Protein AF-A0A2R2YUI9-F1 (afdb_monomer_lite)

InterPro domains:
  IPR000716 Thyroglobulin type-1 [PF00086] (1-71)
  IPR000716 Thyroglobulin type-1 [PS00484] (22-56)
  IPR000716 Thyroglobulin type-1 [PS51162] (1-71)
  IPR000716 Thyroglobulin type-1 [SM00211] (23-67)
  IPR000716 Thyroglobulin type-1 [cd00191] (6-71)
  IPR022322 Insulin-like growth factor-binding protein 1 [PR01977] (11-24)
  IPR022322 Insulin-like growth factor-binding protein 1 [PR01977] (56-67)
  IPR036857 Thyroglobulin type-1 superfamily [G3DSA:4.10.800.10] (1-71)
  IPR036857 Thyroglobulin type-1 superfamily [SSF57610] (4-72)

pLDDT: mean 83.63, std 10.66, range [55.66, 93.31]

Radius of gyration: 13.14 Å; chains: 1; bounding box: 31×19×32 Å

Structure (mmCIF, N/CA/C/O backbone):
data_AF-A0A2R2YUI9-F1
#
_entry.id   AF-A0A2R2YUI9-F1
#
loop_
_atom_site.group_PDB
_atom_site.id
_atom_site.type_symbol
_atom_site.label_atom_id
_atom_site.label_alt_id
_atom_site.label_comp_id
_atom_site.label_asym_id
_atom_site.label_entity_id
_atom_site.label_seq_id
_atom_site.pdbx_PDB_ins_code
_atom_site.Cartn_x
_atom_site.Cartn_y
_atom_site.Cartn_z
_atom_site.occupancy
_atom_site.B_iso_or_equiv
_atom_site.auth_seq_id
_atom_site.auth_comp_id
_atom_site.auth_asym_id
_atom_site.auth_atom_id
_atom_site.pdbx_PDB_model_num
ATOM 1 N N . GLN A 1 1 ? 5.744 10.156 10.496 1.00 61.59 1 GLN A N 1
ATOM 2 C CA . GLN A 1 1 ? 4.629 9.343 11.037 1.00 61.59 1 GLN A CA 1
ATOM 3 C C . GLN A 1 1 ? 4.613 7.998 10.319 1.00 61.59 1 GLN A C 1
ATOM 5 O O . GLN A 1 1 ? 4.624 8.013 9.090 1.00 61.59 1 GLN A O 1
ATOM 10 N N . ARG A 1 2 ? 4.628 6.868 11.040 1.00 84.12 2 ARG A N 1
ATOM 11 C CA . ARG A 1 2 ? 4.613 5.524 10.435 1.00 84.12 2 ARG A CA 1
ATOM 12 C C . ARG A 1 2 ? 3.207 5.193 9.918 1.00 84.12 2 ARG A C 1
ATOM 14 O O . ARG A 1 2 ? 2.225 5.768 10.386 1.00 84.12 2 ARG A O 1
ATOM 21 N N . ALA A 1 3 ? 3.105 4.290 8.941 1.00 85.19 3 ALA A N 1
ATOM 22 C CA . ALA A 1 3 ? 1.816 3.895 8.360 1.00 85.19 3 ALA A CA 1
ATOM 23 C C . ALA A 1 3 ? 0.862 3.307 9.417 1.00 85.19 3 ALA A C 1
ATOM 25 O O . ALA A 1 3 ? -0.310 3.672 9.452 1.00 85.19 3 ALA A O 1
ATOM 26 N N . LEU A 1 4 ? 1.395 2.498 10.339 1.00 87.75 4 LEU A N 1
ATOM 27 C CA . LEU A 1 4 ? 0.640 1.907 11.448 1.00 87.75 4 LEU A CA 1
ATOM 28 C C . LEU A 1 4 ? -0.014 2.962 12.347 1.00 87.75 4 LEU A C 1
ATOM 30 O O . LEU A 1 4 ? -1.189 2.835 12.669 1.00 87.75 4 LEU A O 1
ATOM 34 N N . ASP A 1 5 ? 0.693 4.048 12.675 1.00 91.00 5 ASP A N 1
ATOM 35 C CA . ASP A 1 5 ? 0.135 5.109 13.524 1.00 91.00 5 ASP A CA 1
ATOM 36 C C . ASP A 1 5 ? -1.069 5.792 12.860 1.00 91.00 5 ASP A C 1
ATOM 38 O O . ASP A 1 5 ? -2.021 6.194 13.527 1.00 91.00 5 ASP A O 1
ATOM 42 N N . LYS A 1 6 ? -1.029 5.945 11.528 1.00 88.12 6 LYS A N 1
ATOM 43 C CA . LYS A 1 6 ? -2.146 6.512 10.763 1.00 88.12 6 LYS A CA 1
ATOM 44 C C . LYS A 1 6 ? -3.336 5.559 10.752 1.00 88.12 6 LYS A C 1
ATOM 46 O O . LYS A 1 6 ? -4.457 6.011 10.947 1.00 88.12 6 LYS A O 1
ATOM 51 N N . ILE A 1 7 ? -3.087 4.263 10.565 1.00 89.62 7 ILE A N 1
ATOM 52 C CA . ILE A 1 7 ? -4.134 3.235 10.588 1.00 89.62 7 ILE A CA 1
ATOM 53 C C . ILE A 1 7 ? -4.785 3.178 11.972 1.00 89.62 7 ILE A C 1
ATOM 55 O O . ILE A 1 7 ? -6.005 3.234 12.051 1.00 89.62 7 ILE A O 1
ATOM 59 N N . ALA A 1 8 ? -4.001 3.171 13.055 1.00 90.62 8 ALA A N 1
ATOM 60 C CA . ALA A 1 8 ? -4.518 3.159 14.424 1.00 90.62 8 ALA A CA 1
ATOM 61 C C . ALA A 1 8 ? -5.407 4.380 14.721 1.00 90.62 8 ALA A C 1
ATOM 63 O O . ALA A 1 8 ? -6.505 4.237 15.254 1.00 90.62 8 ALA A O 1
ATOM 64 N N . LYS A 1 9 ? -4.981 5.580 14.301 1.00 90.56 9 LYS A N 1
ATOM 65 C CA . LYS A 1 9 ? -5.801 6.800 14.405 1.00 90.56 9 LYS A CA 1
ATOM 66 C C . LYS A 1 9 ? -7.089 6.700 13.582 1.00 90.56 9 LYS A C 1
ATOM 68 O O . LYS A 1 9 ? -8.150 7.098 14.057 1.00 90.56 9 LYS A O 1
ATOM 73 N N . SER A 1 10 ? -7.016 6.159 12.365 1.00 88.50 10 SER A N 1
ATOM 74 C CA . SER A 1 10 ? -8.198 5.941 11.526 1.00 88.50 10 SER A CA 1
ATOM 75 C C . SER A 1 10 ? -9.147 4.904 12.121 1.00 88.50 10 SER A C 1
ATOM 77 O O . SER A 1 10 ? -10.353 5.119 12.072 1.00 88.50 10 SER A O 1
ATOM 79 N N . GLN A 1 11 ? -8.638 3.832 12.733 1.00 89.06 11 GLN A N 1
ATOM 80 C CA . GLN A 1 11 ? -9.459 2.844 13.436 1.00 89.06 11 GLN A CA 1
ATOM 81 C C . GLN A 1 11 ? -10.158 3.445 14.652 1.00 89.06 11 GLN A C 1
ATOM 83 O O . GLN A 1 11 ? -11.343 3.210 14.831 1.00 89.06 11 GLN A O 1
ATOM 88 N N . GLN A 1 12 ? -9.488 4.294 15.435 1.00 91.00 12 GLN A N 1
ATOM 89 C CA . GLN A 1 12 ? -10.146 4.997 16.544 1.00 91.00 12 GLN A CA 1
ATOM 90 C C . GLN A 1 12 ? -11.258 5.945 16.069 1.00 91.00 12 GLN A C 1
ATOM 92 O O . GLN A 1 12 ? -12.238 6.142 16.779 1.00 91.00 12 GLN A O 1
ATOM 97 N N . LYS A 1 13 ? -11.123 6.535 14.872 1.00 90.31 13 LYS A N 1
ATOM 98 C CA . LYS A 1 13 ? -12.103 7.486 14.326 1.00 90.31 13 LYS A CA 1
ATOM 99 C C . LYS A 1 13 ? -13.276 6.815 13.604 1.00 90.31 13 LYS A C 1
ATOM 101 O O . LYS A 1 13 ? -14.405 7.278 13.736 1.00 90.31 13 LYS A O 1
ATOM 106 N N . LEU A 1 14 ? -13.011 5.798 12.781 1.00 87.56 14 LEU A N 1
ATOM 107 C CA . LEU A 1 14 ? -14.028 5.114 11.973 1.00 87.56 14 LEU A CA 1
ATOM 108 C C . LEU A 1 14 ? -14.565 3.834 12.631 1.00 87.56 14 LEU A C 1
ATOM 110 O O . LEU A 1 14 ? -15.671 3.421 12.289 1.00 87.56 14 LEU A O 1
ATOM 114 N N . GLY A 1 15 ? -13.812 3.207 13.537 1.00 86.00 15 GLY A N 1
ATOM 115 C CA . GLY A 1 15 ? -14.146 1.900 14.105 1.00 86.00 15 GLY A CA 1
ATOM 116 C C . GLY A 1 15 ? -14.394 0.863 13.010 1.00 86.00 15 GLY A C 1
ATOM 117 O O . GLY A 1 15 ? -13.635 0.774 12.041 1.00 86.00 15 GLY A O 1
ATOM 118 N N . ASP A 1 16 ? -15.522 0.164 13.121 1.00 81.00 16 ASP A N 1
ATOM 119 C CA . ASP A 1 16 ? -15.980 -0.860 12.172 1.00 81.00 16 ASP A CA 1
ATOM 120 C C . ASP A 1 16 ? -16.275 -0.319 10.763 1.00 81.00 16 ASP A C 1
ATOM 122 O O . ASP A 1 16 ? -16.417 -1.085 9.813 1.00 81.00 16 ASP A O 1
ATOM 126 N N . LYS A 1 17 ? -16.334 1.009 10.585 1.00 85.44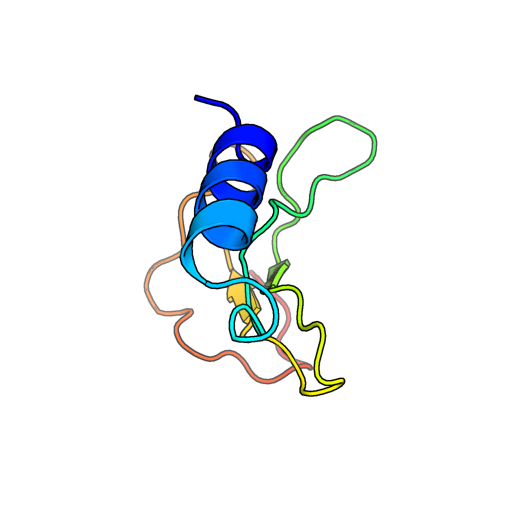 17 LYS A N 1
ATOM 127 C CA . LYS A 1 17 ? -16.482 1.622 9.256 1.00 85.44 17 LYS A CA 1
ATOM 128 C C . LYS A 1 17 ? -15.180 1.636 8.455 1.00 85.44 17 LYS A C 1
ATOM 130 O O . LYS A 1 17 ? -15.219 1.941 7.264 1.00 85.44 17 LYS A O 1
ATOM 135 N N . LEU A 1 18 ? -14.024 1.355 9.066 1.00 86.94 18 LEU A N 1
ATOM 136 C CA . LEU A 1 18 ? -12.755 1.274 8.342 1.00 86.94 18 LEU A CA 1
ATOM 137 C C . LEU A 1 18 ? -12.650 -0.074 7.621 1.00 86.94 18 LEU A C 1
ATOM 139 O O . LEU A 1 18 ? -11.987 -0.990 8.092 1.00 86.94 18 LEU A O 1
ATOM 143 N N . THR A 1 19 ? -13.272 -0.193 6.453 1.00 88.62 19 THR A N 1
ATOM 144 C CA . THR A 1 19 ? -13.246 -1.447 5.686 1.00 88.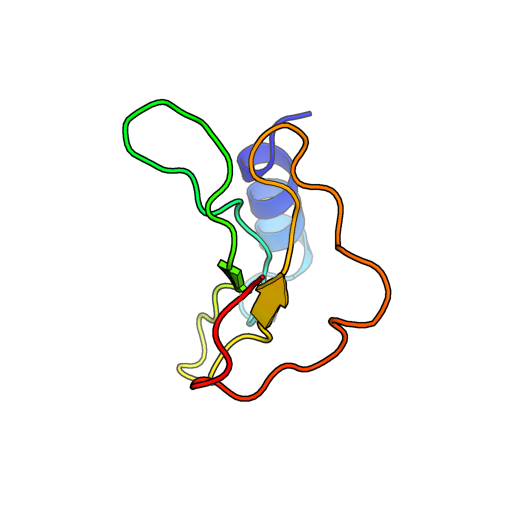62 19 THR A CA 1
ATOM 145 C C . THR A 1 19 ? -12.019 -1.586 4.791 1.00 88.62 19 THR A C 1
ATOM 147 O O . THR A 1 19 ? -11.658 -2.700 4.423 1.00 88.62 19 THR A O 1
ATOM 150 N N . ARG A 1 20 ? -11.354 -0.475 4.448 1.00 88.75 20 ARG A N 1
ATOM 151 C CA . ARG A 1 20 ? -10.187 -0.439 3.554 1.00 88.75 20 ARG A CA 1
ATOM 152 C C . ARG A 1 20 ? -9.121 0.521 4.070 1.00 88.75 20 ARG A C 1
ATOM 154 O O . ARG A 1 20 ? -9.435 1.618 4.531 1.00 88.75 20 ARG A O 1
ATOM 161 N N . PHE A 1 21 ? -7.856 0.124 3.978 1.00 90.88 21 PHE A N 1
ATOM 162 C CA . PHE A 1 21 ? -6.716 0.963 4.347 1.00 90.88 21 PHE A CA 1
ATOM 163 C C . PHE A 1 21 ? -5.455 0.567 3.579 1.00 90.88 21 PHE A C 1
ATOM 165 O O . PHE A 1 21 ? -5.326 -0.548 3.085 1.00 90.88 21 PHE A O 1
ATOM 172 N N . TYR A 1 22 ? -4.489 1.480 3.511 1.00 89.69 22 TYR A N 1
ATOM 173 C CA . TYR A 1 22 ? -3.206 1.215 2.872 1.00 89.69 22 TYR A CA 1
ATOM 174 C C . TYR A 1 22 ? -2.112 0.952 3.907 1.00 89.69 22 TYR A C 1
ATOM 176 O O . TYR A 1 22 ? -1.781 1.824 4.716 1.00 89.69 22 TYR A O 1
ATOM 184 N N . LEU A 1 23 ? -1.520 -0.238 3.830 1.00 91.69 23 LEU A N 1
ATOM 185 C CA . LEU A 1 23 ? -0.276 -0.590 4.498 1.00 91.69 23 LEU A CA 1
ATOM 186 C C . LEU A 1 23 ? 0.768 -0.908 3.415 1.00 91.69 23 LEU A C 1
ATOM 188 O O . LEU A 1 23 ? 0.486 -1.742 2.558 1.00 91.69 23 LEU A O 1
ATOM 192 N N . PRO A 1 24 ? 1.954 -0.272 3.422 1.00 92.00 24 PRO A N 1
ATOM 193 C CA . PRO A 1 24 ? 2.979 -0.557 2.429 1.00 92.00 24 PRO A CA 1
ATOM 194 C C . PRO A 1 24 ? 3.383 -2.033 2.407 1.00 92.00 24 PRO A C 1
ATOM 196 O O . PRO A 1 24 ? 3.847 -2.585 3.406 1.00 92.00 24 PRO A O 1
ATOM 199 N N . ASN A 1 25 ? 3.247 -2.654 1.242 1.00 91.00 25 ASN A N 1
ATOM 200 C CA . ASN A 1 25 ? 3.719 -3.999 0.970 1.00 91.00 25 ASN A CA 1
ATOM 201 C C . ASN A 1 25 ? 5.228 -3.948 0.745 1.00 91.00 25 ASN A C 1
ATOM 203 O O . ASN A 1 25 ? 5.682 -3.595 -0.345 1.00 91.00 25 ASN A O 1
ATOM 207 N N . CYS A 1 26 ? 6.004 -4.308 1.760 1.00 92.44 26 CYS A N 1
ATOM 208 C CA . CYS A 1 26 ? 7.456 -4.381 1.646 1.00 92.44 26 CYS A CA 1
ATOM 209 C C . CYS A 1 26 ? 7.933 -5.810 1.344 1.00 92.44 26 CYS A C 1
ATOM 211 O O . CYS A 1 26 ? 7.252 -6.799 1.633 1.00 92.44 26 CYS A O 1
ATOM 213 N N . ASP A 1 27 ? 9.105 -5.928 0.729 1.00 90.94 27 ASP A N 1
ATOM 214 C CA . ASP A 1 27 ? 9.837 -7.185 0.620 1.00 90.94 27 A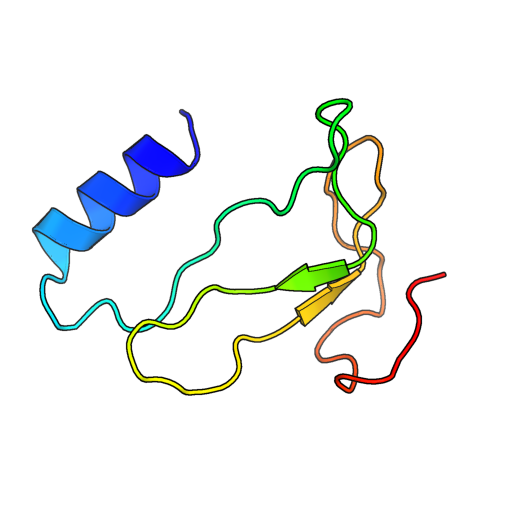SP A CA 1
ATOM 215 C C . ASP A 1 27 ? 10.634 -7.487 1.907 1.00 90.94 27 ASP A C 1
ATOM 217 O O . ASP A 1 27 ? 10.638 -6.714 2.867 1.00 90.94 27 ASP A O 1
ATOM 221 N N . LYS A 1 28 ? 11.334 -8.628 1.933 1.00 93.31 28 LYS A N 1
ATOM 222 C CA . LYS A 1 28 ? 12.150 -9.051 3.088 1.00 93.31 28 LYS A CA 1
ATOM 223 C C . LYS A 1 28 ? 13.344 -8.125 3.367 1.00 93.31 28 LYS A C 1
ATOM 225 O O . LYS A 1 28 ? 13.936 -8.213 4.436 1.00 93.31 28 LYS A O 1
ATOM 230 N N . ARG A 1 29 ? 13.719 -7.277 2.407 1.00 92.12 29 ARG A N 1
ATOM 231 C CA . ARG A 1 29 ? 14.833 -6.324 2.494 1.00 92.12 29 ARG A CA 1
ATOM 232 C C . ARG A 1 29 ? 14.360 -4.935 2.937 1.00 92.12 29 ARG A C 1
ATOM 234 O O . ARG A 1 29 ? 15.192 -4.059 3.140 1.00 92.12 29 ARG A O 1
ATOM 241 N N . GLY A 1 30 ? 13.048 -4.737 3.094 1.00 91.06 30 GLY A N 1
ATOM 242 C CA . GLY A 1 30 ? 12.440 -3.462 3.470 1.00 91.06 30 GLY A CA 1
ATOM 243 C C . GLY A 1 30 ? 12.177 -2.516 2.295 1.00 91.06 30 GLY A C 1
ATOM 244 O O . GLY A 1 30 ? 11.800 -1.370 2.529 1.00 91.06 30 GLY A O 1
ATOM 245 N N . LEU A 1 31 ? 12.350 -2.970 1.049 1.00 92.06 31 LEU A N 1
ATOM 246 C CA . LEU A 1 31 ? 11.995 -2.205 -0.148 1.00 92.06 31 LEU A CA 1
ATOM 247 C C . LEU A 1 31 ? 10.508 -2.362 -0.459 1.00 92.06 31 LEU A C 1
ATOM 249 O O . LEU A 1 31 ? 9.886 -3.360 -0.092 1.00 92.06 31 LEU A O 1
ATOM 253 N N . TYR A 1 32 ? 9.930 -1.393 -1.165 1.00 92.31 32 TYR A N 1
ATOM 254 C CA . TYR A 1 32 ? 8.548 -1.507 -1.617 1.00 92.31 32 TYR A CA 1
ATOM 255 C C . TYR A 1 32 ? 8.458 -2.602 -2.678 1.00 92.31 32 TYR A C 1
ATOM 257 O O . TYR A 1 32 ? 9.263 -2.654 -3.605 1.00 92.31 32 TYR A O 1
ATOM 265 N N . LYS A 1 33 ? 7.451 -3.470 -2.581 1.00 91.38 33 LYS A N 1
ATOM 266 C CA . LYS A 1 33 ? 7.106 -4.343 -3.703 1.00 91.38 33 LYS A CA 1
ATOM 267 C C . LYS A 1 33 ? 6.596 -3.486 -4.868 1.00 91.38 33 LYS A C 1
ATOM 269 O O . LYS A 1 33 ? 5.841 -2.545 -4.602 1.00 91.38 33 LYS A O 1
ATOM 274 N N . PRO A 1 34 ? 6.915 -3.833 -6.129 1.00 89.50 34 PRO A N 1
ATOM 275 C CA . PRO A 1 34 ? 6.414 -3.111 -7.298 1.00 89.50 34 PRO A CA 1
ATOM 276 C C . PRO A 1 34 ? 4.891 -2.973 -7.290 1.00 89.50 34 PRO A C 1
ATOM 278 O O . PRO A 1 34 ? 4.368 -1.899 -7.555 1.00 89.50 34 PRO A O 1
ATOM 281 N N . LYS A 1 35 ? 4.175 -4.032 -6.892 1.00 88.12 35 LYS A N 1
ATOM 282 C CA . LYS A 1 35 ? 2.718 -4.022 -6.722 1.00 88.12 35 LYS A CA 1
ATOM 283 C C . LYS A 1 35 ? 2.329 -3.697 -5.279 1.00 88.12 35 LYS A C 1
ATOM 285 O O . LYS A 1 35 ? 2.598 -4.472 -4.357 1.00 88.12 35 LYS A O 1
ATOM 290 N N . GLN A 1 36 ? 1.652 -2.571 -5.095 1.00 90.56 36 GLN A N 1
ATOM 291 C CA . GLN A 1 36 ? 1.039 -2.154 -3.835 1.00 90.56 36 GLN A CA 1
ATOM 292 C C . GLN A 1 36 ? -0.464 -2.370 -3.910 1.00 90.56 36 GLN A C 1
ATOM 294 O O . GLN A 1 36 ? -1.052 -2.154 -4.963 1.00 90.56 36 GLN A O 1
ATOM 299 N N . CYS A 1 37 ? -1.075 -2.795 -2.809 1.00 88.81 37 CYS A N 1
ATOM 300 C CA . CYS A 1 37 ? -2.512 -3.015 -2.731 1.00 88.81 37 CYS A CA 1
ATOM 301 C C . CYS A 1 37 ? -3.055 -2.469 -1.414 1.00 88.81 37 CYS A C 1
ATOM 303 O O . CYS A 1 37 ? -2.364 -2.490 -0.397 1.00 88.81 37 CYS A O 1
ATOM 305 N N . GLU A 1 38 ? -4.302 -2.015 -1.427 1.00 90.50 38 GLU A N 1
ATOM 306 C CA . GLU A 1 38 ? -5.058 -1.777 -0.202 1.00 90.50 38 GLU A CA 1
ATOM 307 C C . GLU A 1 38 ? -5.365 -3.096 0.510 1.00 90.50 38 GLU A C 1
ATOM 309 O O . GLU A 1 38 ? -5.691 -4.107 -0.115 1.00 90.50 38 GLU A O 1
ATOM 314 N N . SER A 1 39 ? -5.315 -3.054 1.835 1.00 88.94 39 SER A N 1
ATOM 315 C CA . SER A 1 39 ? -5.872 -4.084 2.697 1.00 88.94 39 SER A CA 1
ATOM 316 C C . SER A 1 39 ? -7.367 -3.837 2.868 1.00 88.94 39 SER A C 1
ATOM 318 O O . SER A 1 39 ? -7.793 -2.699 3.080 1.00 88.94 39 SER A O 1
ATOM 320 N N . SER A 1 40 ? -8.156 -4.905 2.802 1.00 88.56 40 SER A N 1
ATOM 321 C CA . SER A 1 40 ? -9.588 -4.894 3.092 1.00 88.56 40 SER A CA 1
ATOM 322 C C . SER A 1 40 ? -9.872 -5.762 4.319 1.00 88.56 40 SER A C 1
ATOM 324 O O . SER A 1 40 ? -9.257 -6.813 4.498 1.00 88.56 40 SER A O 1
ATOM 326 N N . LEU A 1 41 ? -10.800 -5.301 5.157 1.00 87.38 41 LEU A N 1
ATOM 327 C CA . LEU A 1 41 ? -11.362 -6.049 6.285 1.00 87.38 41 LEU A CA 1
ATOM 328 C C . LEU A 1 41 ? -12.732 -6.663 5.959 1.00 87.38 41 LEU A C 1
ATOM 330 O O . LEU A 1 41 ? -13.204 -7.516 6.698 1.00 87.38 41 LEU A O 1
ATOM 334 N N . ASP A 1 42 ? -13.362 -6.245 4.858 1.00 88.00 42 ASP A N 1
ATOM 335 C CA . ASP A 1 42 ? -14.691 -6.692 4.414 1.00 88.00 42 ASP A CA 1
ATOM 336 C C . ASP A 1 42 ? -14.640 -7.834 3.380 1.00 88.00 42 ASP A C 1
ATOM 338 O O . ASP A 1 42 ? -15.655 -8.197 2.789 1.00 88.00 42 ASP A O 1
ATOM 342 N N . GLY A 1 43 ? -13.451 -8.395 3.136 1.00 81.12 43 GLY A N 1
ATOM 343 C CA . GLY A 1 43 ? -13.234 -9.484 2.181 1.00 81.12 43 GLY A CA 1
ATOM 344 C C . GLY A 1 43 ? -13.277 -9.054 0.712 1.00 81.12 43 GLY A C 1
ATOM 345 O O . GLY A 1 43 ? -13.064 -9.883 -0.174 1.00 81.12 43 GLY A O 1
ATOM 346 N N . GLN A 1 44 ? -13.514 -7.772 0.418 1.00 84.50 44 GLN A N 1
ATOM 347 C CA . GLN A 1 44 ? -13.448 -7.274 -0.947 1.00 84.50 44 GLN A CA 1
ATOM 348 C C . GLN A 1 44 ? -12.004 -7.080 -1.408 1.00 84.50 44 GLN A C 1
ATOM 350 O O . GLN A 1 44 ? -11.114 -6.698 -0.652 1.00 84.50 44 GLN A O 1
ATOM 355 N N . ARG A 1 45 ? -11.756 -7.268 -2.705 1.00 82.44 45 ARG A N 1
ATOM 356 C CA . ARG A 1 45 ? -10.421 -7.036 -3.258 1.00 82.44 45 ARG A CA 1
ATOM 357 C C . ARG A 1 45 ? -10.041 -5.555 -3.119 1.00 82.44 45 ARG A C 1
ATOM 359 O O . ARG A 1 45 ? -10.765 -4.663 -3.576 1.00 82.44 45 ARG A O 1
ATOM 366 N N . GLY A 1 46 ? -8.912 -5.296 -2.461 1.00 83.12 46 GLY A N 1
ATOM 367 C CA . GLY A 1 46 ? -8.308 -3.968 -2.378 1.00 83.12 46 GLY A CA 1
ATOM 368 C C . GLY A 1 46 ? -7.847 -3.479 -3.749 1.00 83.12 46 GLY A C 1
ATOM 369 O O . GLY A 1 46 ? -7.52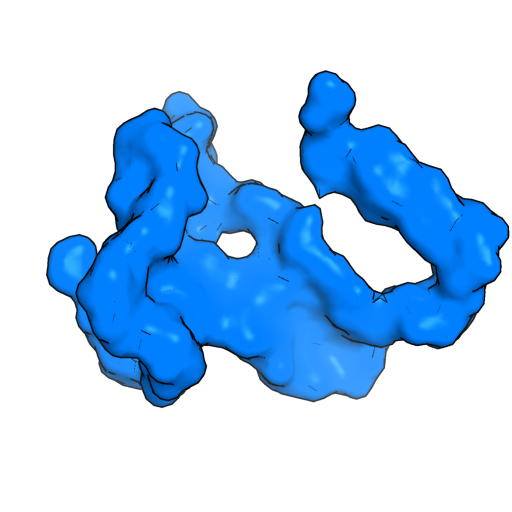8 -4.290 -4.623 1.00 83.12 46 GLY A O 1
ATOM 370 N N . ARG A 1 47 ? -7.811 -2.158 -3.957 1.00 85.12 47 ARG A N 1
ATOM 371 C CA . ARG A 1 47 ? -7.246 -1.601 -5.190 1.00 85.12 47 ARG A CA 1
ATOM 372 C C . ARG A 1 47 ? -5.741 -1.802 -5.183 1.00 85.12 47 ARG A C 1
ATOM 374 O O . ARG A 1 47 ? -5.113 -1.639 -4.139 1.00 85.12 47 ARG A O 1
ATOM 381 N N . CYS A 1 48 ? -5.173 -2.128 -6.339 1.00 87.38 48 CYS A N 1
ATOM 382 C CA . CYS A 1 48 ? -3.733 -2.270 -6.505 1.00 87.38 48 CYS A CA 1
ATOM 383 C C . CYS A 1 48 ? -3.193 -1.260 -7.523 1.00 87.38 48 CYS A C 1
ATOM 385 O O . CYS A 1 48 ? -3.892 -0.856 -8.451 1.00 87.38 48 CYS A O 1
ATOM 387 N N . TRP A 1 49 ? -1.941 -0.852 -7.345 1.00 88.06 49 TRP A N 1
ATOM 388 C CA . TRP A 1 49 ? -1.209 0.032 -8.251 1.00 88.06 49 TRP A CA 1
ATOM 389 C C . TRP A 1 49 ? 0.276 -0.323 -8.261 1.00 88.06 49 TRP A C 1
ATOM 391 O O . TRP A 1 49 ? 0.771 -1.009 -7.361 1.00 88.06 49 TRP A O 1
ATOM 401 N N . CYS A 1 50 ? 0.997 0.178 -9.263 1.00 88.81 50 CYS A N 1
ATOM 402 C CA . CYS A 1 50 ? 2.442 0.002 -9.337 1.00 88.81 50 CYS A CA 1
ATOM 403 C C . CYS A 1 50 ? 3.178 1.180 -8.716 1.00 88.81 50 CYS A C 1
ATOM 405 O O . CYS A 1 50 ? 2.819 2.344 -8.920 1.00 88.81 50 CYS A O 1
ATOM 407 N N . VAL A 1 51 ? 4.239 0.875 -7.983 1.00 89.75 51 VAL A N 1
ATOM 408 C CA . VAL A 1 51 ? 5.163 1.844 -7.407 1.00 89.75 51 VAL A CA 1
ATOM 409 C C . VAL A 1 51 ? 6.593 1.505 -7.788 1.00 89.75 51 VAL A C 1
ATOM 411 O O . VAL A 1 51 ? 6.927 0.357 -8.062 1.00 89.75 51 VAL A O 1
ATOM 414 N N . ASN A 1 52 ? 7.464 2.503 -7.736 1.00 89.50 52 ASN A N 1
ATOM 415 C CA . ASN A 1 52 ? 8.897 2.264 -7.783 1.00 89.50 52 ASN A CA 1
ATOM 416 C C . ASN A 1 52 ? 9.363 1.643 -6.452 1.00 89.50 52 ASN A C 1
ATOM 418 O O . ASN A 1 52 ? 9.141 2.214 -5.382 1.00 89.50 52 ASN A O 1
ATOM 422 N N . SER A 1 53 ? 10.042 0.497 -6.524 1.00 90.38 53 SER A N 1
ATOM 423 C CA . SER A 1 53 ? 10.496 -0.282 -5.364 1.00 90.38 53 SER A CA 1
ATOM 424 C C . SER A 1 53 ? 11.394 0.491 -4.392 1.00 90.38 53 SER A C 1
ATOM 426 O O . SER A 1 53 ? 11.421 0.200 -3.197 1.00 90.38 53 SER A O 1
ATOM 428 N N . TRP A 1 54 ? 12.121 1.495 -4.886 1.00 89.94 54 TRP A N 1
ATOM 429 C CA . TRP A 1 54 ? 13.053 2.284 -4.083 1.00 89.94 54 TRP A CA 1
ATOM 430 C C . TRP A 1 54 ? 12.359 3.329 -3.206 1.00 89.94 54 TRP A C 1
ATOM 432 O O . TRP A 1 54 ? 12.746 3.540 -2.061 1.00 89.94 54 TRP A O 1
ATOM 442 N N . ASN A 1 55 ? 11.340 4.011 -3.736 1.00 88.88 55 ASN A N 1
ATOM 443 C CA . ASN A 1 55 ? 10.735 5.173 -3.073 1.00 88.88 55 ASN A CA 1
ATOM 444 C C . ASN A 1 55 ? 9.232 5.026 -2.786 1.00 88.88 55 ASN A C 1
ATOM 446 O O . ASN A 1 55 ? 8.652 5.915 -2.163 1.00 88.88 55 ASN A O 1
ATOM 450 N N . GLY A 1 56 ? 8.594 3.950 -3.251 1.00 88.94 56 GLY A N 1
ATOM 451 C CA . GLY A 1 56 ? 7.166 3.701 -3.072 1.00 88.94 56 GLY A CA 1
ATOM 452 C C . GLY A 1 56 ? 6.259 4.684 -3.818 1.00 88.94 56 GLY A C 1
ATOM 453 O O . GLY A 1 56 ? 5.053 4.709 -3.570 1.00 88.94 56 GLY A O 1
ATOM 454 N N . LYS A 1 57 ? 6.800 5.512 -4.723 1.00 89.19 57 LYS A N 1
ATOM 455 C CA . LYS A 1 57 ? 6.006 6.450 -5.523 1.00 89.19 57 LYS A CA 1
ATOM 456 C C . LYS A 1 57 ? 5.294 5.707 -6.638 1.00 89.19 57 LYS A C 1
ATOM 458 O O . LYS A 1 57 ? 5.911 4.923 -7.356 1.00 89.19 57 LYS A O 1
ATOM 463 N N . LYS A 1 58 ? 4.005 6.006 -6.794 1.00 86.06 58 LYS A N 1
ATOM 464 C CA . LYS A 1 58 ? 3.172 5.463 -7.864 1.00 86.06 58 LYS A CA 1
ATOM 465 C C . LYS A 1 58 ? 3.762 5.803 -9.234 1.00 86.06 58 LYS A C 1
ATOM 467 O O . LYS A 1 58 ? 4.129 6.951 -9.480 1.00 86.06 58 LYS A O 1
ATOM 472 N N . ILE A 1 59 ? 3.821 4.810 -10.114 1.00 84.31 59 ILE A N 1
ATOM 473 C CA . ILE A 1 59 ? 4.230 4.991 -11.508 1.00 84.31 59 ILE A CA 1
ATOM 474 C C . ILE A 1 59 ? 3.051 5.610 -12.273 1.00 84.31 59 ILE A C 1
ATOM 476 O O . ILE A 1 59 ? 1.909 5.149 -12.144 1.00 84.31 59 ILE A O 1
ATOM 480 N N . LEU A 1 60 ? 3.317 6.680 -13.028 1.00 68.69 60 LEU A N 1
ATOM 481 C CA . LEU A 1 60 ? 2.333 7.357 -13.883 1.00 68.69 60 LEU A CA 1
ATOM 482 C C . LEU A 1 60 ? 1.669 6.340 -14.829 1.00 68.69 60 LEU A C 1
ATOM 484 O O . LEU A 1 60 ? 2.358 5.558 -15.471 1.00 68.69 60 LEU A O 1
ATOM 488 N N . GLY A 1 61 ? 0.332 6.333 -14.876 1.00 64.69 61 GLY A N 1
ATOM 489 C CA . GLY A 1 61 ? -0.460 5.407 -15.704 1.00 64.69 61 GLY A CA 1
ATOM 490 C C . GLY A 1 61 ? -1.004 4.159 -14.991 1.00 64.69 61 GLY A C 1
ATOM 491 O O . GLY A 1 61 ? -1.878 3.499 -15.532 1.00 64.69 61 GLY A O 1
ATOM 492 N N . SER A 1 62 ? -0.580 3.857 -13.758 1.00 61.72 62 SER A N 1
ATOM 493 C CA . SER A 1 62 ? -0.980 2.629 -13.030 1.00 61.72 62 SER A CA 1
ATOM 494 C C . SER A 1 62 ? -2.269 2.738 -12.192 1.00 61.72 62 SER A C 1
ATOM 496 O O . SER A 1 62 ? -2.402 2.091 -11.151 1.00 61.72 62 SER A O 1
ATOM 498 N N . THR A 1 63 ? -3.208 3.613 -12.558 1.00 57.28 63 THR A N 1
ATOM 499 C CA . THR A 1 63 ? -4.491 3.709 -11.835 1.00 57.28 63 THR A CA 1
ATOM 500 C C . THR A 1 63 ? -5.379 2.544 -12.272 1.00 57.28 63 THR A C 1
ATOM 502 O O . THR A 1 63 ? -5.720 2.467 -13.444 1.00 57.28 63 THR A O 1
ATOM 505 N N . ASP A 1 64 ? -5.692 1.646 -11.332 1.00 61.38 64 ASP A N 1
ATOM 506 C CA . ASP A 1 64 ? -6.584 0.489 -11.507 1.00 61.38 64 ASP A CA 1
ATOM 507 C C . ASP A 1 64 ? -6.057 -0.582 -12.470 1.00 61.38 64 ASP A C 1
ATOM 509 O O . ASP A 1 64 ? -6.684 -0.945 -13.464 1.00 61.38 64 ASP A O 1
ATOM 513 N N . LEU A 1 65 ? -4.883 -1.129 -12.145 1.00 60.59 65 LEU A N 1
ATOM 514 C CA . LEU A 1 65 ? -4.390 -2.308 -12.846 1.00 60.59 65 LEU A CA 1
ATOM 515 C C . LEU A 1 65 ? -5.256 -3.539 -12.522 1.00 60.59 65 LEU A C 1
ATOM 517 O O . LEU A 1 65 ? -5.545 -3.786 -11.343 1.00 60.59 65 LEU A O 1
ATOM 521 N N . PRO A 1 66 ? -5.628 -4.345 -13.536 1.00 59.19 66 PRO A N 1
ATOM 522 C CA . PRO A 1 66 ? -6.185 -5.674 -13.325 1.00 59.19 66 PRO A CA 1
ATOM 523 C C . PRO A 1 66 ? -5.289 -6.489 -12.388 1.00 59.19 66 PRO A C 1
ATOM 525 O O . PRO A 1 66 ? -4.069 -6.328 -12.380 1.00 59.19 66 PRO A O 1
ATOM 528 N N . ALA A 1 67 ? -5.888 -7.388 -11.607 1.00 55.66 67 ALA A N 1
ATOM 529 C CA . ALA A 1 67 ? -5.188 -8.267 -10.665 1.00 55.66 67 ALA A CA 1
ATOM 530 C C . ALA A 1 67 ? -3.946 -8.970 -11.256 1.00 55.66 67 ALA A C 1
ATOM 532 O O . ALA A 1 67 ? -2.966 -9.192 -10.527 1.00 55.66 67 ALA A O 1
ATOM 533 N N . ASP A 1 68 ? -4.030 -9.271 -12.553 1.00 58.28 68 ASP A N 1
ATOM 534 C CA . ASP A 1 68 ? -3.087 -10.032 -13.371 1.00 58.28 68 ASP A CA 1
ATOM 535 C C . ASP A 1 68 ? -2.116 -9.163 -14.181 1.00 58.28 68 ASP A C 1
ATOM 537 O O . ASP A 1 68 ? -1.256 -9.693 -14.874 1.00 58.28 68 ASP A O 1
ATOM 541 N N . ALA A 1 69 ? -2.217 -7.833 -14.105 1.00 64.38 69 ALA A N 1
ATOM 542 C CA . ALA A 1 69 ? -1.234 -6.977 -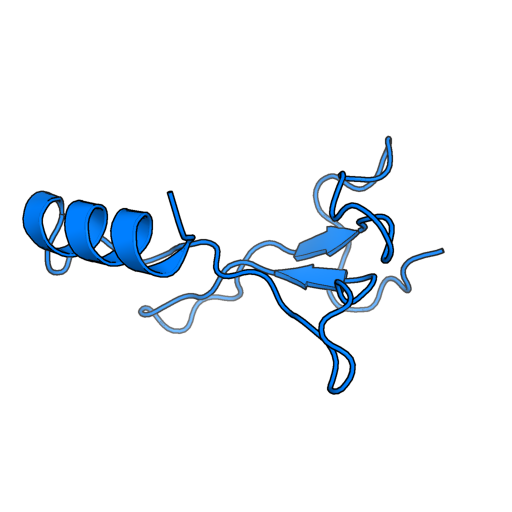14.749 1.00 64.38 69 ALA A CA 1
ATOM 543 C C . ALA A 1 69 ? 0.081 -7.002 -13.956 1.00 64.38 69 ALA A C 1
ATOM 545 O O . ALA A 1 69 ? 0.123 -6.712 -12.751 1.00 64.38 69 ALA A O 1
ATOM 546 N N . GLU A 1 70 ? 1.163 -7.362 -14.640 1.00 67.56 70 GLU A N 1
ATOM 547 C CA . GLU A 1 70 ? 2.514 -7.251 -14.108 1.00 67.56 70 GLU A CA 1
ATOM 548 C C . GLU A 1 70 ? 2.928 -5.778 -14.050 1.00 67.56 70 GLU A C 1
ATOM 550 O O . GLU A 1 70 ? 2.680 -4.998 -14.972 1.00 67.56 70 GLU A O 1
ATOM 555 N N . CYS A 1 71 ? 3.523 -5.385 -12.924 1.00 75.00 71 CYS A N 1
ATOM 556 C CA . CYS A 1 71 ? 4.136 -4.070 -12.820 1.00 75.00 71 CYS A CA 1
ATOM 557 C C . CYS A 1 71 ? 5.431 -4.058 -13.638 1.00 75.00 71 CYS A C 1
ATOM 559 O O . CYS A 1 71 ? 6.193 -5.018 -13.510 1.00 75.00 71 CYS A O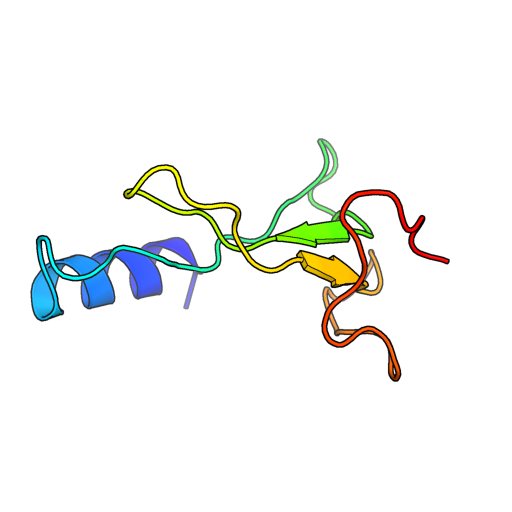 1
ATOM 561 N N . PRO A 1 72 ? 5.676 -3.001 -14.432 1.00 66.38 72 PRO A N 1
ATOM 562 C CA . PRO A 1 72 ? 6.933 -2.836 -15.153 1.00 66.38 72 PRO A CA 1
ATOM 563 C C . PRO A 1 72 ? 8.130 -2.677 -14.208 1.00 66.38 72 PRO A C 1
ATOM 565 O O . PRO A 1 72 ? 7.927 -2.281 -13.031 1.00 66.38 72 PRO A O 1
#

Foldseek 3Di:
DAQVVVVVVVCVVCPVNCQKDFDFDADPVRWGDQKGFIDGPVPDGTFIFGADRHPRHGDPPGGRDDPPDDRD

Organism: Sparus aurata (NCBI:txid8175)

Sequence (72 aa):
QRALDKIAKSQQKLGDKLTRFYLPNCDKRGLYKPKQCESSLDGQRGRCWCVNSWNGKKILGSTDLPADAECP

Secondary structure (DSSP, 8-state):
--HHHHHHHHHHHHGGG--EE----B-TTSPBPSEEE-EESSSPPPPEEEB-TTT-PBPTT-TT--TTPPP-